Protein AF-D3U5A1-F1 (afdb_monomer_lite)

Secondary structure (DSSP, 8-state):
--HHHHHHHHT-S-B-----TT-SSSSSGGGGGT-BPPTT---SPBPGGGSHHHHTTSSSHHHHHHTT-B-

Sequence (71 aa):
RNATYKERFSSLENLVLIMFENDIVVIPRETSWFGYYPDGAFEPVLPPQQTKLYQEDWIGLKALDEAGRVK

pLDDT: mean 95.37, std 3.06, range [73.88, 97.56]

InterPro domains:
  IPR029058 Alpha/Beta hydrolase fold [G3DSA:3.40.50.1820] (1-71)
  IPR029058 Alpha/Beta hydrolase fold [SSF53474] (2-71)

Foldseek 3Di:
DDVVQLVVQLVQQADEFDFDPPDPPDPPSLVSQVWADDPPDRDDIGHNCPDPCQVVVVRNPVVCVVVVRYD

Radius of gyration: 12.85 Å; chains: 1; bounding box: 33×22×32 Å

Structure (mmCIF, N/CA/C/O backbone):
data_AF-D3U5A1-F1
#
_entry.id   AF-D3U5A1-F1
#
loop_
_atom_site.group_PDB
_atom_site.id
_atom_site.type_symbol
_atom_site.label_atom_id
_atom_site.label_alt_id
_atom_site.label_comp_id
_atom_site.label_asym_id
_atom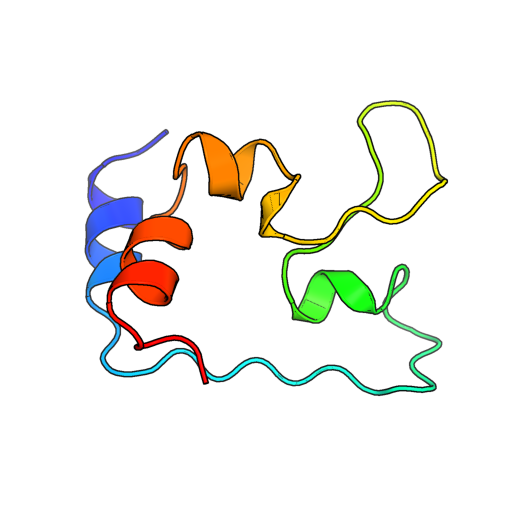_site.label_entity_id
_atom_site.label_seq_id
_atom_site.pdbx_PDB_ins_code
_atom_site.Cartn_x
_atom_site.Cartn_y
_atom_site.Cartn_z
_atom_site.occupancy
_atom_site.B_iso_or_equiv
_atom_site.auth_seq_id
_atom_site.auth_comp_id
_atom_site.auth_asym_id
_atom_site.auth_atom_id
_atom_site.pdbx_PDB_model_num
ATOM 1 N N . ARG A 1 1 ? 6.595 10.191 9.125 1.00 73.88 1 ARG A N 1
ATOM 2 C CA . ARG A 1 1 ? 5.273 9.567 9.384 1.00 73.88 1 ARG A CA 1
ATOM 3 C C . ARG A 1 1 ? 4.391 10.586 10.072 1.00 73.88 1 ARG A C 1
ATOM 5 O O . ARG A 1 1 ? 4.892 11.284 10.942 1.00 73.88 1 ARG A O 1
ATOM 12 N N . ASN A 1 2 ? 3.130 10.699 9.673 1.00 90.50 2 ASN A N 1
ATOM 13 C CA . ASN A 1 2 ? 2.197 11.674 10.231 1.00 90.50 2 ASN A CA 1
ATOM 14 C C . ASN A 1 2 ? 0.969 10.923 10.759 1.00 90.50 2 ASN A C 1
ATOM 16 O O . ASN A 1 2 ? 0.307 10.210 10.006 1.00 90.50 2 ASN A O 1
ATOM 20 N N . ALA A 1 3 ? 0.720 11.060 12.062 1.00 92.75 3 ALA A N 1
ATOM 21 C CA . ALA A 1 3 ? -0.300 10.295 12.773 1.00 92.75 3 ALA A CA 1
ATOM 22 C C . ALA A 1 3 ? -1.714 10.569 12.243 1.00 92.75 3 ALA A C 1
ATOM 24 O O . ALA A 1 3 ? -2.490 9.636 12.076 1.00 92.75 3 ALA A O 1
ATOM 25 N N . THR A 1 4 ? -2.016 11.820 11.891 1.00 95.94 4 THR A N 1
ATOM 26 C CA . THR A 1 4 ? -3.335 12.220 11.388 1.00 95.94 4 THR A CA 1
ATOM 27 C C . THR A 1 4 ? -3.659 11.573 10.044 1.00 95.94 4 THR A C 1
ATOM 29 O O . THR A 1 4 ? -4.791 11.154 9.824 1.00 95.94 4 THR A O 1
ATOM 32 N N . TYR A 1 5 ? -2.688 11.459 9.131 1.00 94.88 5 TYR A N 1
ATOM 33 C CA . TYR A 1 5 ? -2.930 10.772 7.855 1.00 94.88 5 TYR A CA 1
ATOM 34 C C . TYR A 1 5 ? -3.164 9.277 8.050 1.00 94.88 5 TYR A C 1
ATOM 36 O O . TYR A 1 5 ? -4.071 8.728 7.432 1.00 94.88 5 TYR A O 1
ATOM 44 N N . L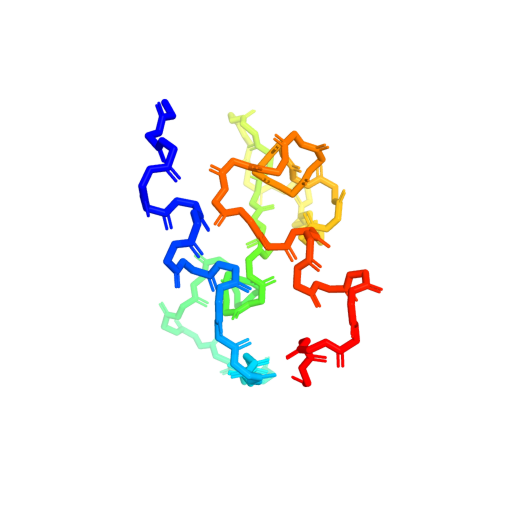YS A 1 6 ? -2.390 8.643 8.937 1.00 96.31 6 LYS A N 1
ATOM 45 C CA . LYS A 1 6 ? -2.581 7.233 9.283 1.00 96.31 6 LYS A CA 1
ATOM 46 C C . LYS A 1 6 ? -3.970 6.985 9.869 1.00 96.31 6 LYS A C 1
ATOM 48 O O . LYS A 1 6 ? -4.681 6.109 9.398 1.00 96.31 6 LYS A O 1
ATOM 53 N N . GLU A 1 7 ? -4.376 7.788 10.848 1.00 96.06 7 GLU A N 1
ATOM 54 C CA . GLU A 1 7 ? -5.694 7.685 11.482 1.00 96.06 7 GLU A CA 1
ATOM 55 C C . GLU A 1 7 ? -6.833 7.828 10.462 1.00 96.06 7 GLU A C 1
ATOM 57 O O . GLU A 1 7 ? -7.754 7.014 10.439 1.00 96.06 7 GLU A O 1
ATOM 62 N N . ARG A 1 8 ? -6.740 8.822 9.569 1.00 96.75 8 ARG A N 1
ATOM 63 C CA . ARG A 1 8 ? -7.742 9.057 8.517 1.00 96.75 8 ARG A CA 1
ATOM 64 C C . ARG A 1 8 ? -7.804 7.941 7.484 1.00 96.75 8 ARG A C 1
ATOM 66 O O . ARG A 1 8 ? -8.879 7.643 6.988 1.00 96.75 8 ARG A O 1
ATOM 73 N N . PHE A 1 9 ? -6.671 7.349 7.127 1.00 97.12 9 PHE A N 1
ATOM 74 C CA . PHE A 1 9 ? -6.667 6.228 6.195 1.00 97.12 9 PHE A CA 1
ATOM 75 C C . PHE A 1 9 ? -7.232 4.971 6.866 1.00 97.12 9 PHE A C 1
ATOM 77 O O . PHE A 1 9 ? -8.116 4.322 6.317 1.00 97.12 9 PHE A O 1
ATOM 84 N N . SER A 1 10 ? -6.825 4.681 8.104 1.00 96.12 10 SER A N 1
ATOM 85 C CA . SER A 1 10 ? -7.358 3.559 8.887 1.00 96.12 10 SER A CA 1
ATOM 86 C C . SER A 1 10 ? -8.842 3.681 9.249 1.00 96.12 10 SER A C 1
ATOM 88 O O . SER A 1 10 ? -9.455 2.689 9.648 1.00 96.12 10 SER A O 1
ATOM 90 N N . SER A 1 11 ? -9.456 4.859 9.123 1.00 96.25 11 SER A N 1
ATOM 91 C CA . SER A 1 11 ? -10.885 5.026 9.399 1.00 96.25 11 SER A CA 1
ATOM 92 C C . SER A 1 11 ? -11.797 4.553 8.259 1.00 96.25 11 SER A C 1
ATOM 94 O O . SER A 1 11 ? -12.998 4.427 8.493 1.00 96.25 11 SER A O 1
ATOM 96 N N . LEU A 1 12 ? -11.259 4.218 7.077 1.00 97.50 12 LEU A N 1
ATOM 97 C CA . LEU A 1 12 ? -12.023 3.736 5.913 1.00 97.50 12 LEU A CA 1
ATOM 98 C C . LEU A 1 12 ? -12.793 2.445 6.196 1.00 97.50 12 LEU A C 1
ATOM 100 O O . LEU A 1 12 ? -12.182 1.428 6.498 1.00 97.50 12 LEU A O 1
ATOM 104 N N . GLU A 1 13 ? -14.126 2.452 6.058 1.00 96.62 13 GLU A N 1
ATOM 105 C CA . GLU A 1 13 ? -14.991 1.267 6.234 1.00 96.62 13 GLU A CA 1
ATOM 106 C C . GLU A 1 13 ? -14.554 0.076 5.393 1.00 96.62 13 GLU A C 1
ATOM 108 O O . GLU A 1 13 ? -14.382 -1.007 5.948 1.00 96.62 13 GLU A O 1
ATOM 113 N N . ASN A 1 14 ? -14.329 0.300 4.100 1.00 96.81 14 ASN A N 1
ATOM 114 C CA . ASN A 1 14 ? -13.799 -0.691 3.179 1.00 96.81 14 ASN A CA 1
ATOM 115 C C . ASN A 1 14 ? -12.774 -0.031 2.254 1.00 96.81 14 ASN A C 1
ATOM 117 O O . ASN A 1 14 ? -13.008 1.063 1.737 1.00 96.81 14 ASN A O 1
ATOM 121 N N . LEU A 1 15 ? -11.669 -0.726 2.017 1.00 97.56 15 LEU A N 1
ATOM 122 C CA . LEU A 1 15 ? -10.671 -0.408 1.010 1.00 97.56 15 LEU A CA 1
ATOM 123 C C . LEU A 1 15 ? -10.726 -1.501 -0.059 1.00 97.56 15 LEU A C 1
ATOM 125 O O . LEU A 1 15 ? -10.311 -2.627 0.191 1.00 97.56 15 LEU A O 1
ATOM 129 N N . VAL A 1 16 ? -11.255 -1.169 -1.234 1.00 97.19 16 VAL A N 1
ATOM 130 C CA . VAL A 1 16 ? -11.325 -2.089 -2.378 1.00 97.19 16 VAL A CA 1
ATOM 131 C C . VAL A 1 16 ? -10.158 -1.785 -3.305 1.00 97.19 16 VAL A C 1
ATOM 133 O O . VAL A 1 16 ? -10.022 -0.645 -3.757 1.00 97.19 16 VAL A O 1
ATOM 136 N N . LEU A 1 17 ? -9.328 -2.786 -3.590 1.00 96.31 17 LEU A N 1
ATOM 137 C CA . LEU A 1 17 ? -8.154 -2.626 -4.445 1.00 96.31 17 LEU A CA 1
ATOM 138 C C . LEU A 1 17 ? -8.288 -3.500 -5.692 1.00 96.31 17 LEU A C 1
ATOM 140 O O . LEU A 1 17 ? -8.426 -4.716 -5.607 1.00 96.31 17 LEU A O 1
ATOM 144 N N . ILE A 1 18 ? -8.208 -2.892 -6.874 1.00 96.12 18 ILE A N 1
ATOM 145 C CA . ILE A 1 18 ? -8.369 -3.599 -8.149 1.00 96.12 18 ILE A CA 1
ATOM 146 C C . ILE A 1 18 ? -7.043 -3.564 -8.899 1.00 96.12 18 ILE A C 1
ATOM 148 O O . ILE A 1 18 ? -6.504 -2.495 -9.174 1.00 96.12 18 ILE A O 1
ATOM 152 N N . MET A 1 19 ? -6.541 -4.743 -9.253 1.00 94.94 19 MET A N 1
ATOM 153 C CA . MET A 1 19 ? -5.380 -4.919 -10.116 1.00 94.94 19 MET A CA 1
ATOM 154 C C . MET A 1 19 ? -5.825 -5.600 -11.407 1.00 94.94 19 MET A C 1
ATOM 156 O O . MET A 1 19 ? -6.556 -6.591 -11.371 1.00 94.94 19 MET A O 1
ATOM 160 N N . PHE A 1 20 ? -5.372 -5.085 -12.547 1.00 96.25 20 PHE A N 1
ATOM 161 C CA . PHE A 1 20 ? -5.617 -5.708 -13.843 1.00 96.25 20 PHE A CA 1
ATOM 162 C C . PHE A 1 20 ? -4.471 -6.659 -14.187 1.00 96.25 20 PHE A C 1
ATOM 164 O O . PHE A 1 20 ? -3.300 -6.301 -14.088 1.00 96.25 20 PHE A O 1
ATOM 171 N N . GLU A 1 21 ? -4.806 -7.878 -14.609 1.00 91.44 21 GLU A N 1
ATOM 172 C CA . GLU A 1 21 ? -3.811 -8.921 -14.877 1.00 91.44 21 GLU A CA 1
ATOM 173 C C . GLU A 1 21 ? -2.839 -8.525 -15.999 1.00 91.44 21 GLU A C 1
ATOM 175 O O . GLU A 1 21 ? -1.638 -8.744 -15.877 1.00 91.44 21 GLU A O 1
ATOM 180 N N . ASN A 1 22 ? -3.339 -7.882 -17.055 1.00 93.31 22 ASN A N 1
ATOM 181 C CA . ASN A 1 22 ? -2.553 -7.490 -18.228 1.00 93.31 22 ASN A CA 1
ATOM 182 C C . ASN A 1 22 ? -2.321 -5.973 -18.299 1.00 93.31 22 ASN A C 1
ATOM 184 O O . ASN A 1 22 ? -2.337 -5.395 -19.386 1.00 93.31 22 ASN A O 1
ATOM 188 N N . ASP A 1 23 ? -2.162 -5.314 -17.148 1.00 92.31 23 ASP A N 1
ATOM 189 C CA . ASP A 1 23 ? -1.797 -3.897 -17.122 1.00 92.31 23 ASP A CA 1
ATOM 190 C C . ASP A 1 23 ? -0.377 -3.700 -17.679 1.00 92.31 23 ASP A C 1
ATOM 192 O O . ASP A 1 23 ? 0.575 -4.335 -17.226 1.00 92.31 23 ASP A O 1
ATOM 196 N N . ILE A 1 24 ? -0.249 -2.828 -18.679 1.00 92.88 24 ILE A N 1
ATOM 197 C CA . ILE A 1 24 ? 1.029 -2.454 -19.310 1.00 92.88 24 ILE A CA 1
ATOM 198 C C . ILE A 1 24 ? 1.409 -0.991 -19.051 1.00 92.88 24 ILE A C 1
ATOM 200 O O . ILE A 1 24 ? 2.445 -0.530 -19.526 1.00 92.88 24 ILE A O 1
ATOM 204 N N . VAL A 1 25 ? 0.558 -0.244 -18.345 1.00 96.06 25 VAL A N 1
ATOM 205 C CA . VAL A 1 25 ? 0.758 1.173 -18.020 1.00 96.06 25 VAL A CA 1
ATOM 206 C C . VAL A 1 25 ? 1.361 1.300 -16.627 1.00 96.06 25 VAL A C 1
ATOM 208 O O . VAL A 1 25 ? 2.298 2.071 -16.418 1.00 96.06 25 VAL A O 1
ATOM 211 N N . VAL A 1 26 ? 0.834 0.532 -15.677 1.00 94.44 26 VAL A N 1
ATOM 212 C CA . VAL A 1 26 ? 1.269 0.537 -14.284 1.00 94.44 26 VAL A CA 1
ATOM 213 C C . VAL A 1 26 ? 2.258 -0.609 -14.060 1.00 94.44 26 VAL A C 1
ATOM 215 O O . VAL A 1 26 ? 1.881 -1.778 -14.084 1.00 94.44 26 VAL A O 1
ATOM 218 N N . ILE A 1 27 ? 3.536 -0.277 -13.844 1.00 93.25 27 ILE A N 1
ATOM 219 C CA . ILE A 1 27 ? 4.627 -1.253 -13.690 1.00 93.25 27 ILE A CA 1
ATOM 220 C C . ILE A 1 27 ? 5.372 -0.990 -12.366 1.00 93.25 27 ILE A C 1
ATOM 222 O O . ILE A 1 27 ? 5.914 0.105 -12.200 1.00 93.25 27 ILE A O 1
ATOM 226 N N . PRO A 1 28 ? 5.433 -1.960 -11.432 1.00 95.62 28 PRO A N 1
ATOM 227 C CA . PRO A 1 28 ? 4.794 -3.278 -11.481 1.00 95.62 28 PRO A CA 1
ATOM 228 C C . PRO A 1 28 ? 3.280 -3.165 -11.246 1.00 95.62 28 PRO A C 1
ATOM 230 O O . PRO A 1 28 ? 2.842 -2.318 -10.467 1.00 95.62 28 PRO A O 1
ATOM 233 N N . ARG A 1 29 ? 2.475 -4.036 -11.867 1.00 95.81 29 ARG A N 1
ATOM 234 C CA . ARG A 1 29 ? 1.002 -4.032 -11.712 1.00 95.81 29 ARG A CA 1
ATOM 235 C C . ARG A 1 29 ? 0.565 -4.191 -10.251 1.00 95.81 29 ARG A C 1
ATOM 237 O O . ARG A 1 29 ? -0.454 -3.646 -9.835 1.00 95.81 29 ARG A O 1
ATOM 244 N N . GLU A 1 30 ? 1.380 -4.874 -9.448 1.00 96.00 30 GLU A N 1
ATOM 245 C CA . GLU A 1 30 ? 1.169 -5.116 -8.021 1.00 96.00 30 GLU A CA 1
ATOM 246 C C . GLU A 1 30 ? 1.152 -3.824 -7.186 1.00 96.00 30 GLU A C 1
ATOM 248 O O . GLU A 1 30 ? 0.670 -3.840 -6.051 1.00 96.00 30 GLU A O 1
ATOM 253 N N . THR A 1 31 ? 1.594 -2.686 -7.737 1.00 95.81 31 THR A N 1
ATOM 254 C CA . THR A 1 31 ? 1.457 -1.380 -7.072 1.00 95.81 31 THR A CA 1
ATOM 255 C C . T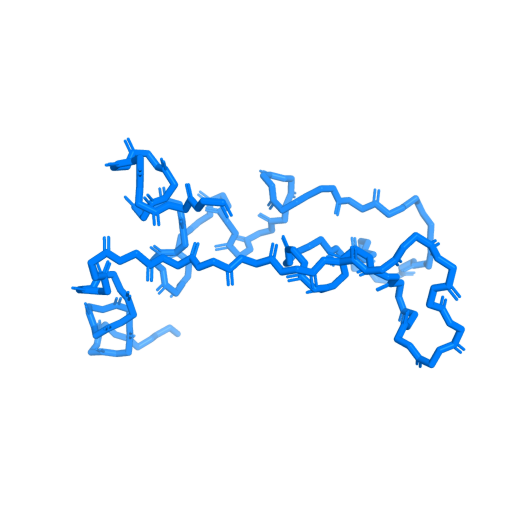HR A 1 31 ? 0.001 -1.001 -6.800 1.00 95.81 31 THR A C 1
ATOM 257 O O . THR A 1 31 ? -0.269 -0.359 -5.785 1.00 95.81 31 THR A O 1
ATOM 260 N N . SER A 1 32 ? -0.953 -1.495 -7.601 1.00 96.31 32 SER A N 1
ATOM 261 C CA . SER A 1 32 ? -2.392 -1.353 -7.331 1.00 96.31 32 SER A CA 1
ATOM 262 C C . SER A 1 32 ? -2.811 -1.970 -5.994 1.00 96.31 32 SER A C 1
ATOM 264 O O . SER A 1 32 ? -3.801 -1.552 -5.396 1.00 96.31 32 SER A O 1
ATOM 266 N N . TRP A 1 33 ? -2.045 -2.947 -5.507 1.00 96.31 33 TRP A N 1
ATOM 267 C CA . TRP A 1 33 ? -2.237 -3.627 -4.228 1.00 96.31 33 TRP A CA 1
ATOM 268 C C . TRP A 1 33 ? -1.156 -3.263 -3.204 1.00 96.31 33 TRP A C 1
ATOM 270 O O . TRP A 1 33 ? -0.933 -4.008 -2.257 1.00 96.31 33 TRP A O 1
ATOM 280 N N . PHE A 1 34 ? -0.470 -2.127 -3.377 1.00 97.06 34 PHE A N 1
ATOM 281 C CA . PHE A 1 34 ? 0.654 -1.693 -2.532 1.00 97.06 34 PHE A CA 1
ATOM 282 C C . PHE A 1 34 ? 1.850 -2.665 -2.495 1.00 97.06 34 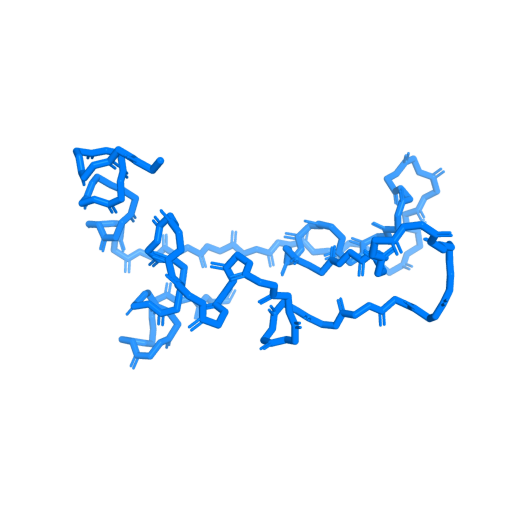PHE A C 1
ATOM 284 O O . PHE A 1 34 ? 2.699 -2.566 -1.607 1.00 97.06 34 PHE A O 1
ATOM 291 N N . GLY A 1 35 ? 1.950 -3.581 -3.460 1.00 96.62 35 GLY A N 1
ATOM 292 C CA . GLY A 1 35 ? 3.180 -4.316 -3.739 1.00 96.62 35 GLY A CA 1
ATOM 293 C C . GLY A 1 35 ? 4.170 -3.445 -4.511 1.00 96.62 35 GLY A C 1
ATOM 294 O O . GLY A 1 35 ? 3.778 -2.545 -5.255 1.00 96.62 35 GLY A O 1
ATOM 295 N N . TYR A 1 36 ? 5.467 -3.670 -4.327 1.00 96.69 36 TYR A N 1
ATOM 296 C CA . TYR A 1 36 ? 6.487 -2.915 -5.058 1.00 96.69 36 TYR A CA 1
ATOM 297 C C . TYR A 1 36 ? 7.827 -3.645 -5.096 1.00 96.69 36 TYR A C 1
ATOM 299 O O . TYR A 1 36 ? 8.013 -4.668 -4.440 1.00 96.69 36 TYR A O 1
ATOM 307 N N . TYR A 1 37 ? 8.775 -3.114 -5.860 1.00 96.94 37 TYR A N 1
ATOM 308 C CA . TYR A 1 37 ? 10.144 -3.610 -5.871 1.00 96.94 37 TYR A CA 1
ATOM 309 C C . TYR A 1 37 ? 10.890 -3.306 -4.559 1.00 96.94 37 TYR A C 1
ATOM 311 O O . TYR A 1 37 ? 10.574 -2.322 -3.882 1.00 96.94 37 TYR A O 1
ATOM 319 N N . PRO A 1 38 ? 11.890 -4.125 -4.189 1.00 95.31 38 PRO A N 1
ATOM 320 C CA . PRO A 1 38 ? 12.791 -3.824 -3.084 1.00 95.31 38 PRO A CA 1
ATOM 321 C C . PRO A 1 38 ? 13.625 -2.563 -3.349 1.00 95.31 38 PRO A C 1
ATOM 323 O O . PRO A 1 38 ? 13.923 -2.212 -4.490 1.00 95.31 38 PRO A O 1
ATOM 326 N N . ASP A 1 39 ? 14.066 -1.907 -2.274 1.00 92.19 39 ASP A N 1
ATOM 327 C CA . ASP A 1 39 ? 14.922 -0.722 -2.364 1.00 92.19 39 ASP A CA 1
ATOM 328 C C . ASP A 1 39 ? 16.207 -1.032 -3.161 1.00 92.19 39 ASP A C 1
ATOM 330 O O . ASP A 1 39 ? 17.001 -1.891 -2.775 1.00 92.19 39 ASP A O 1
ATOM 334 N N . GLY A 1 40 ? 16.431 -0.309 -4.261 1.00 94.62 40 GLY A N 1
ATOM 335 C CA . GLY A 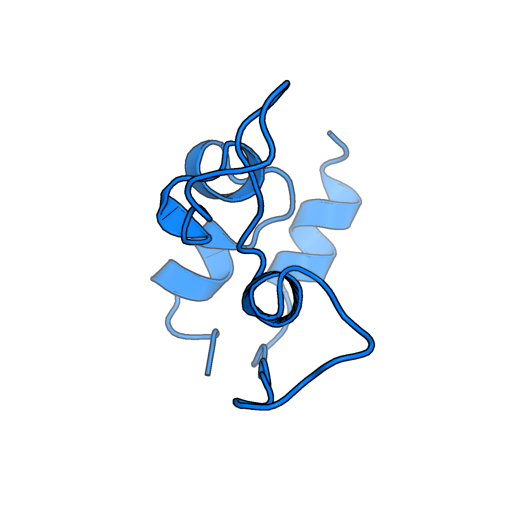1 40 ? 17.643 -0.433 -5.081 1.00 94.62 40 GLY A CA 1
ATOM 336 C C . GLY A 1 40 ? 17.648 -1.588 -6.089 1.00 94.62 40 GLY A C 1
ATOM 337 O O . GL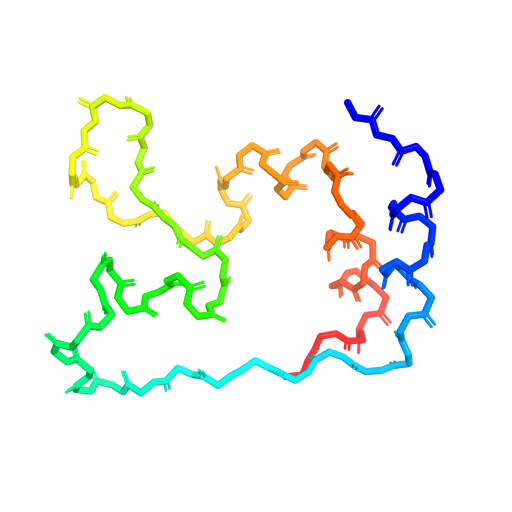Y A 1 40 ? 18.673 -1.808 -6.733 1.00 94.62 40 GLY A O 1
ATOM 338 N N . ALA A 1 41 ? 16.533 -2.300 -6.260 1.00 95.06 41 ALA A N 1
ATOM 339 C CA . ALA A 1 41 ? 16.379 -3.338 -7.275 1.00 95.06 41 ALA A CA 1
ATOM 340 C C . ALA A 1 41 ? 15.019 -3.227 -7.980 1.00 95.06 41 ALA A C 1
ATOM 342 O O . ALA A 1 41 ? 14.110 -2.555 -7.508 1.00 95.06 41 ALA A O 1
ATOM 343 N N . PHE A 1 42 ? 14.901 -3.879 -9.137 1.00 94.12 42 PHE A N 1
ATOM 344 C CA . PHE A 1 42 ? 13.662 -3.949 -9.922 1.00 94.12 42 PHE A CA 1
ATOM 345 C C . PHE A 1 42 ? 13.048 -5.349 -9.924 1.00 94.12 42 PHE A C 1
ATOM 347 O O . PHE A 1 42 ? 12.044 -5.563 -10.579 1.00 94.12 42 PHE A O 1
ATOM 354 N N . GLU A 1 43 ? 13.635 -6.309 -9.211 1.00 93.19 43 GLU A N 1
ATOM 355 C CA . GLU A 1 43 ? 13.102 -7.660 -9.040 1.00 93.19 43 GLU A CA 1
ATOM 356 C C . GLU A 1 43 ? 13.621 -8.255 -7.715 1.00 93.19 43 GLU A C 1
ATOM 358 O O . GLU A 1 43 ? 14.708 -7.876 -7.266 1.00 93.19 43 GLU A O 1
ATOM 363 N N . PRO A 1 44 ? 12.887 -9.194 -7.086 1.00 94.44 44 PRO A N 1
ATOM 364 C CA . PRO A 1 44 ? 11.519 -9.602 -7.421 1.00 94.44 44 PRO A CA 1
ATOM 365 C C . PRO A 1 44 ? 10.482 -8.559 -6.965 1.00 94.44 44 PRO A C 1
ATOM 367 O O . PRO A 1 44 ? 10.785 -7.677 -6.167 1.00 94.44 44 PRO A O 1
ATOM 370 N N . VAL A 1 45 ? 9.241 -8.656 -7.447 1.00 96.38 45 VAL A N 1
ATOM 371 C CA . VAL A 1 45 ? 8.127 -7.854 -6.909 1.00 96.38 45 VAL A CA 1
ATOM 372 C C . VAL A 1 45 ? 7.757 -8.370 -5.517 1.00 96.38 45 VAL A C 1
ATOM 374 O O . VAL A 1 45 ? 7.514 -9.565 -5.343 1.00 96.38 45 VAL A O 1
ATOM 377 N N . LEU A 1 46 ? 7.697 -7.478 -4.526 1.00 96.94 46 LEU A N 1
ATOM 378 C CA . LEU A 1 46 ? 7.281 -7.811 -3.167 1.00 96.94 46 LEU A CA 1
ATOM 379 C C . LEU A 1 46 ? 5.764 -7.640 -3.011 1.00 96.94 46 LEU A C 1
ATOM 381 O O . LEU A 1 46 ? 5.230 -6.596 -3.402 1.00 96.94 46 LEU A O 1
ATOM 385 N N . PRO A 1 47 ? 5.062 -8.599 -2.381 1.00 96.06 47 PRO A N 1
ATOM 386 C CA . PRO A 1 47 ? 3.681 -8.390 -1.963 1.00 96.06 47 PRO A CA 1
ATOM 387 C C . PRO A 1 47 ? 3.613 -7.307 -0.871 1.00 96.06 47 PRO A C 1
ATOM 389 O O . PRO A 1 47 ? 4.601 -7.103 -0.152 1.00 96.06 47 PRO A O 1
ATOM 392 N N . PRO A 1 48 ? 2.456 -6.645 -0.676 1.00 94.69 48 PRO A N 1
ATOM 393 C CA . PRO A 1 48 ? 2.314 -5.557 0.291 1.00 94.69 48 PRO A CA 1
ATOM 394 C C . PRO A 1 48 ? 2.806 -5.939 1.689 1.00 94.69 48 PRO A C 1
ATOM 396 O O . PRO A 1 48 ? 3.534 -5.157 2.295 1.00 94.69 48 PRO A O 1
ATOM 399 N N . GLN A 1 49 ? 2.533 -7.162 2.161 1.00 96.19 49 GLN A N 1
ATOM 400 C CA . GLN A 1 49 ? 2.922 -7.641 3.496 1.00 96.19 49 GLN A CA 1
ATOM 401 C C . GLN A 1 49 ? 4.443 -7.691 3.722 1.00 96.19 49 GLN A C 1
ATOM 403 O O . GLN A 1 49 ? 4.908 -7.660 4.863 1.00 96.19 49 GLN A O 1
ATOM 408 N N . GLN A 1 50 ? 5.233 -7.752 2.647 1.00 96.62 50 GLN A N 1
ATOM 409 C CA . GLN A 1 50 ? 6.695 -7.755 2.708 1.00 96.62 50 GLN A CA 1
ATOM 410 C C . GLN A 1 50 ? 7.303 -6.350 2.585 1.00 96.62 50 GLN A C 1
ATOM 412 O O . GLN A 1 50 ? 8.501 -6.181 2.803 1.00 96.62 50 GLN A O 1
ATOM 417 N N . THR A 1 51 ? 6.501 -5.328 2.285 1.00 95.56 51 THR A N 1
ATOM 418 C CA . THR A 1 51 ? 6.980 -3.943 2.197 1.00 95.56 51 THR A CA 1
ATOM 419 C C . THR A 1 51 ? 7.151 -3.316 3.584 1.00 95.56 51 THR A C 1
ATOM 421 O O . THR A 1 51 ? 6.394 -3.599 4.517 1.00 95.56 51 THR A O 1
ATOM 424 N N . LYS A 1 52 ? 8.106 -2.382 3.723 1.00 94.75 52 LYS A N 1
ATOM 425 C CA . LYS A 1 52 ? 8.284 -1.594 4.962 1.00 94.75 52 LYS A CA 1
ATOM 426 C C . LYS A 1 52 ? 7.028 -0.795 5.323 1.00 94.75 52 LYS A C 1
ATOM 428 O O . LYS A 1 52 ? 6.690 -0.683 6.498 1.00 94.75 52 LYS A O 1
ATOM 433 N N . LEU A 1 53 ? 6.319 -0.283 4.311 1.00 94.81 53 LEU A N 1
ATOM 434 C CA . LEU A 1 53 ? 5.075 0.472 4.477 1.00 94.81 53 LEU A CA 1
ATOM 435 C C . LEU A 1 53 ? 4.022 -0.328 5.252 1.00 94.81 53 LEU A C 1
ATOM 437 O O . LEU A 1 53 ? 3.372 0.236 6.134 1.00 94.81 53 LEU A O 1
ATOM 441 N N . TYR A 1 54 ? 3.881 -1.620 4.945 1.00 96.81 54 TYR A N 1
ATOM 442 C CA . TYR A 1 54 ? 2.950 -2.512 5.632 1.00 96.81 54 TYR A CA 1
ATOM 443 C C . TYR A 1 54 ? 3.498 -2.986 6.980 1.00 96.81 54 TYR A C 1
ATOM 445 O O . TYR A 1 54 ? 2.821 -2.852 7.997 1.00 96.81 54 TYR A O 1
ATOM 453 N N . GLN A 1 55 ? 4.730 -3.511 7.016 1.00 96.81 55 GLN A N 1
ATOM 454 C CA . GLN A 1 55 ? 5.301 -4.114 8.232 1.00 96.81 55 GLN A CA 1
ATOM 455 C C . GLN A 1 55 ? 5.340 -3.134 9.405 1.00 96.81 55 GLN A C 1
ATOM 457 O O . GLN A 1 55 ? 5.029 -3.493 10.542 1.00 96.81 55 GLN A O 1
ATOM 462 N N . GLU A 1 56 ? 5.684 -1.884 9.114 1.00 96.56 56 GLU A N 1
ATOM 463 C CA . GLU A 1 56 ? 5.790 -0.812 10.097 1.00 96.56 56 GLU A CA 1
ATOM 464 C C . GLU A 1 56 ? 4.541 0.087 10.130 1.00 96.56 56 GLU A C 1
ATOM 466 O O . GLU A 1 56 ? 4.537 1.134 10.788 1.00 96.56 56 GLU A O 1
ATOM 471 N N . ASP A 1 57 ? 3.505 -0.309 9.388 1.00 96.69 57 ASP A N 1
ATOM 472 C CA . ASP A 1 57 ? 2.183 0.299 9.317 1.00 96.69 57 ASP A CA 1
ATOM 473 C C . ASP A 1 57 ? 2.222 1.831 9.175 1.00 96.69 57 ASP A C 1
ATOM 475 O O . ASP A 1 57 ? 1.675 2.584 9.990 1.00 96.69 57 ASP A O 1
ATOM 479 N N . TRP A 1 58 ? 2.939 2.313 8.154 1.00 95.88 58 TRP A N 1
ATOM 480 C CA . TRP A 1 58 ? 3.235 3.741 7.973 1.00 95.88 58 TRP A CA 1
ATOM 481 C C . TRP A 1 58 ? 1.987 4.586 7.750 1.00 95.88 58 TRP A C 1
ATOM 483 O O . TRP A 1 58 ? 1.925 5.721 8.230 1.00 95.88 58 TRP A O 1
ATOM 493 N N . ILE A 1 59 ? 1.028 4.031 7.011 1.00 96.00 59 ILE A N 1
ATOM 494 C CA . ILE A 1 59 ? -0.208 4.708 6.618 1.00 96.00 59 ILE A CA 1
ATOM 495 C C . ILE A 1 59 ? -1.454 4.069 7.222 1.00 96.00 59 ILE A C 1
ATOM 497 O O . ILE A 1 59 ? -2.527 4.610 7.022 1.00 96.00 59 ILE A O 1
ATOM 501 N N . GLY A 1 60 ? -1.345 2.954 7.953 1.00 97.00 60 GLY A N 1
ATOM 502 C CA . GLY A 1 60 ? -2.522 2.279 8.502 1.00 97.00 60 GLY A CA 1
ATOM 503 C C . GLY A 1 60 ? -3.090 1.156 7.631 1.00 97.00 60 GLY A C 1
ATOM 504 O O . GLY A 1 60 ? -4.196 0.689 7.900 1.00 97.00 60 GLY A O 1
ATOM 505 N N . LEU A 1 61 ? -2.363 0.739 6.587 1.00 97.56 61 LEU A N 1
ATOM 506 C CA . LEU A 1 61 ? -2.767 -0.346 5.689 1.00 97.56 61 LEU A CA 1
ATOM 507 C C . LEU A 1 61 ? -2.819 -1.693 6.415 1.00 97.56 61 LEU A C 1
ATOM 509 O O . LEU A 1 61 ? -3.779 -2.433 6.234 1.00 97.56 61 LEU A O 1
ATOM 513 N N . LYS A 1 62 ? -1.835 -1.984 7.276 1.00 97.50 62 LYS A N 1
ATOM 514 C CA . LYS A 1 62 ? -1.819 -3.227 8.054 1.00 97.50 62 LYS A CA 1
ATOM 515 C C . LYS A 1 62 ? -2.997 -3.273 9.022 1.00 97.50 62 LYS A C 1
ATOM 517 O O . LYS A 1 62 ? -3.663 -4.292 9.120 1.00 97.50 62 LYS A O 1
ATOM 522 N N . ALA A 1 63 ? -3.301 -2.151 9.675 1.00 97.00 63 ALA A N 1
ATOM 523 C CA . ALA A 1 63 ? -4.452 -2.060 10.569 1.00 97.00 63 ALA A CA 1
ATOM 524 C C . ALA A 1 63 ? -5.796 -2.283 9.842 1.00 97.00 63 ALA A C 1
ATOM 526 O O . ALA A 1 63 ? -6.694 -2.907 10.401 1.00 97.00 63 ALA A O 1
ATOM 527 N N . LEU A 1 64 ? -5.947 -1.795 8.603 1.00 97.31 64 LEU A N 1
ATOM 528 C CA . LEU A 1 64 ? -7.139 -2.060 7.785 1.00 97.31 64 LEU A CA 1
ATOM 529 C C . LEU A 1 64 ? -7.239 -3.527 7.358 1.00 97.31 64 LEU A C 1
ATOM 531 O O . LEU A 1 64 ? -8.334 -4.092 7.392 1.00 97.31 64 LEU A O 1
ATOM 535 N N . ASP A 1 65 ? -6.114 -4.117 6.950 1.00 97.38 65 ASP A N 1
ATOM 536 C CA . ASP A 1 65 ? -6.037 -5.510 6.499 1.00 97.38 65 ASP A CA 1
ATOM 537 C C . ASP A 1 65 ? -6.370 -6.470 7.651 1.00 97.38 65 ASP A C 1
ATOM 539 O O . ASP A 1 65 ? -7.298 -7.271 7.555 1.00 97.38 65 ASP A O 1
ATOM 543 N N . GLU A 1 66 ? -5.732 -6.288 8.813 1.00 97.12 66 GLU A N 1
ATOM 544 C CA . GLU A 1 66 ? -6.000 -7.074 10.028 1.00 97.12 66 GLU A CA 1
ATOM 545 C C . GLU A 1 66 ? -7.438 -6.900 10.549 1.00 97.12 66 GLU A C 1
ATOM 547 O O . GLU A 1 66 ? -7.999 -7.821 11.143 1.00 97.12 66 GLU A O 1
ATOM 552 N N . ALA A 1 67 ? -8.065 -5.747 10.297 1.00 97.25 67 ALA A N 1
ATOM 553 C CA . ALA A 1 67 ? -9.474 -5.508 10.610 1.00 97.25 67 ALA A CA 1
ATOM 554 C C . ALA A 1 67 ? -10.454 -6.120 9.583 1.00 97.25 67 ALA A C 1
ATOM 556 O O . ALA A 1 67 ? -11.667 -5.975 9.745 1.00 97.25 67 ALA A O 1
ATOM 557 N N . GLY A 1 68 ? -9.969 -6.767 8.515 1.00 97.00 68 GLY A N 1
ATOM 558 C CA . GLY A 1 68 ? -10.797 -7.367 7.458 1.00 97.00 68 GLY A CA 1
ATOM 559 C C . GLY A 1 68 ? -11.505 -6.345 6.559 1.00 97.00 68 GLY A C 1
ATOM 560 O O . GLY A 1 68 ? -12.537 -6.652 5.941 1.00 97.00 68 GLY A O 1
ATOM 561 N N . ARG A 1 69 ? -10.986 -5.112 6.521 1.00 97.38 69 ARG A N 1
ATOM 562 C CA . ARG A 1 69 ? -11.565 -3.972 5.789 1.00 97.38 69 ARG A CA 1
ATOM 563 C C . ARG A 1 69 ? -10.926 -3.774 4.417 1.00 97.38 69 ARG A C 1
ATOM 565 O O . ARG A 1 69 ? -11.439 -2.982 3.636 1.00 97.38 69 ARG A O 1
ATOM 572 N N . VAL A 1 70 ? -9.862 -4.507 4.099 1.00 96.25 70 VAL A N 1
ATOM 573 C CA . VAL A 1 70 ? -9.356 -4.645 2.727 1.00 96.25 70 VAL A CA 1
ATOM 574 C C . VAL A 1 70 ? -10.173 -5.731 2.016 1.00 96.25 70 VAL A C 1
ATOM 576 O O . VAL A 1 70 ? -10.408 -6.794 2.595 1.00 96.25 70 VAL A O 1
ATOM 579 N N . LYS A 1 71 ? -10.683 -5.433 0.817 1.00 90.44 71 LYS A N 1
ATOM 580 C CA . LYS A 1 71 ? -11.569 -6.301 0.023 1.00 90.44 71 LYS A CA 1
ATOM 581 C C . LYS A 1 71 ? -10.953 -6.673 -1.314 1.00 90.44 71 LYS A C 1
ATOM 583 O O . LYS A 1 71 ? -10.315 -5.782 -1.922 1.00 90.44 71 LYS A O 1
#

Organism: Hordeum vulgare subsp. vulgare (NCBI:txid112509)